Protein AF-A0A7Z0B4Z3-F1 (afdb_monomer_lite)

Sequence (70 aa):
MTPTKTILQPIERGVDFVGHLIKPWRRSTRPRTVNEALRRTAAAAPADVHQLANSYWVIGITCGNHDDEL

Radius of gyration: 15.37 Å; chains: 1; bounding box: 38×36×35 Å

pLDDT: mean 72.11, std 13.51, range [35.31, 86.44]

Structure (mmCIF, N/CA/C/O backbone):
data_AF-A0A7Z0B4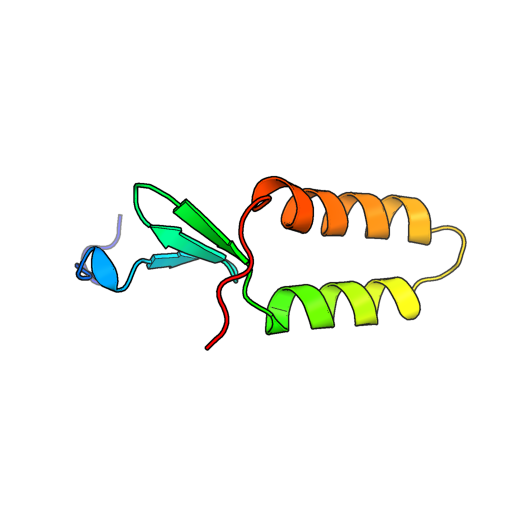Z3-F1
#
_entry.id   AF-A0A7Z0B4Z3-F1
#
loop_
_atom_site.group_PDB
_atom_site.id
_atom_site.type_symbol
_atom_site.label_atom_id
_atom_site.label_alt_id
_atom_site.label_comp_id
_atom_site.label_asym_id
_atom_site.label_entity_id
_atom_site.label_seq_id
_atom_site.pdbx_PDB_ins_code
_atom_site.Cartn_x
_atom_site.Cartn_y
_atom_site.Cartn_z
_atom_site.occupancy
_atom_site.B_iso_or_equiv
_atom_site.auth_seq_id
_atom_site.auth_comp_id
_atom_site.auth_asym_id
_atom_site.auth_atom_id
_atom_site.pdbx_PDB_model_num
ATOM 1 N N . MET A 1 1 ? -9.152 18.513 7.753 1.00 42.00 1 MET A N 1
ATOM 2 C CA . MET A 1 1 ? -9.526 17.171 8.257 1.00 42.00 1 MET A CA 1
ATOM 3 C C . MET A 1 1 ? -10.946 16.873 7.811 1.00 42.00 1 MET A C 1
ATOM 5 O O . MET A 1 1 ? -11.800 17.726 8.005 1.00 42.00 1 MET A O 1
ATOM 9 N N . THR A 1 2 ? -11.195 15.724 7.183 1.00 45.38 2 THR A N 1
ATOM 10 C CA . THR A 1 2 ? -12.544 15.305 6.773 1.00 45.38 2 THR A CA 1
ATOM 11 C C . THR A 1 2 ? -13.115 14.325 7.811 1.00 45.38 2 THR A C 1
ATOM 13 O O . THR A 1 2 ? -12.510 13.279 8.042 1.00 45.38 2 THR A O 1
ATOM 16 N N . PRO A 1 3 ? -14.257 14.627 8.454 1.00 65.19 3 PRO A N 1
ATOM 17 C CA . PRO A 1 3 ? -14.787 13.827 9.566 1.00 65.19 3 PRO A CA 1
ATOM 18 C C . PRO A 1 3 ? -15.265 12.428 9.146 1.00 65.19 3 PRO A C 1
ATOM 20 O O . PRO A 1 3 ? -15.316 11.518 9.965 1.00 65.19 3 PRO A O 1
ATOM 23 N N . THR A 1 4 ? -15.556 12.222 7.861 1.00 72.12 4 THR A N 1
ATOM 24 C CA . THR A 1 4 ? -16.041 10.944 7.318 1.00 72.12 4 THR A CA 1
ATOM 25 C C . THR A 1 4 ? -14.982 9.838 7.307 1.00 72.12 4 THR A C 1
ATOM 27 O O . THR A 1 4 ? -15.327 8.663 7.264 1.00 72.12 4 THR A O 1
ATOM 30 N N . LYS A 1 5 ? -13.686 10.179 7.311 1.00 72.56 5 LYS A N 1
ATOM 31 C CA . LYS A 1 5 ? -12.598 9.207 7.095 1.00 72.56 5 LYS A CA 1
ATOM 32 C C . LYS A 1 5 ? -11.920 8.755 8.394 1.00 72.56 5 LYS A C 1
ATOM 34 O O . LYS A 1 5 ? -10.851 8.151 8.346 1.00 72.56 5 LYS A O 1
ATOM 39 N N . THR A 1 6 ? -12.537 9.038 9.541 1.00 76.62 6 THR A N 1
ATOM 40 C CA . THR A 1 6 ? -12.065 8.585 10.852 1.00 76.62 6 THR A CA 1
ATOM 41 C C . THR A 1 6 ? -12.577 7.173 11.111 1.00 76.62 6 THR A C 1
ATOM 43 O O . THR A 1 6 ? -13.765 6.967 11.341 1.00 76.62 6 THR A O 1
ATOM 46 N N . ILE A 1 7 ? -11.678 6.192 11.067 1.00 74.38 7 ILE A N 1
ATOM 47 C CA . ILE A 1 7 ? -11.996 4.782 11.308 1.00 74.38 7 ILE A CA 1
ATOM 48 C C . ILE A 1 7 ? -11.339 4.382 12.631 1.00 74.38 7 ILE A C 1
ATOM 50 O O . ILE A 1 7 ? -10.115 4.300 12.715 1.00 74.38 7 ILE A O 1
ATOM 54 N N . LEU A 1 8 ? -12.146 4.137 13.667 1.00 79.81 8 LEU A N 1
ATOM 55 C CA . LEU A 1 8 ? -11.668 3.567 14.928 1.00 79.81 8 LEU A CA 1
ATOM 56 C C . LEU A 1 8 ? -11.543 2.049 14.758 1.00 79.81 8 LEU A C 1
ATOM 58 O O . LEU A 1 8 ? -12.544 1.352 14.606 1.00 79.81 8 LEU A O 1
ATOM 62 N N . GLN A 1 9 ? -10.310 1.541 14.747 1.00 80.06 9 GLN A N 1
ATOM 63 C CA . GLN A 1 9 ? -10.030 0.107 14.668 1.00 80.06 9 GLN A CA 1
ATOM 64 C C . GLN A 1 9 ? -9.517 -0.431 16.009 1.00 80.06 9 GLN A C 1
ATOM 66 O O . GLN A 1 9 ? -8.728 0.247 16.670 1.00 80.06 9 GLN A O 1
ATOM 71 N N . PRO A 1 10 ? -9.903 -1.663 16.393 1.00 85.06 10 PRO A N 1
ATOM 72 C CA . PRO A 1 10 ? -9.320 -2.348 17.539 1.00 85.06 10 PRO A CA 1
ATOM 73 C C . PRO A 1 10 ? -7.798 -2.465 17.421 1.00 85.06 10 PRO A C 1
ATOM 75 O O . PRO A 1 10 ? -7.268 -2.764 16.348 1.00 85.06 10 PRO A O 1
ATOM 78 N N . ILE A 1 11 ? -7.105 -2.286 18.546 1.00 80.62 11 ILE A N 1
ATOM 79 C CA . ILE A 1 11 ? -5.638 -2.249 18.604 1.00 80.62 11 ILE A CA 1
ATOM 80 C C . ILE A 1 11 ? -5.020 -3.583 18.148 1.00 80.62 11 ILE A C 1
ATOM 82 O O . ILE A 1 11 ? -4.018 -3.587 17.434 1.00 80.62 11 ILE A O 1
ATOM 86 N N . GLU A 1 12 ? -5.645 -4.715 18.484 1.00 80.56 12 GLU A N 1
ATOM 87 C CA . GLU A 1 12 ? -5.181 -6.055 18.089 1.00 80.56 12 GLU A CA 1
ATOM 88 C C . GLU A 1 12 ? -5.129 -6.250 16.570 1.00 80.56 12 GLU A C 1
ATOM 90 O O . GLU A 1 12 ? -4.202 -6.887 16.051 1.00 80.56 12 GLU A O 1
ATOM 95 N N . ARG A 1 13 ? -6.101 -5.660 15.856 1.00 82.06 13 ARG A N 1
ATOM 96 C CA . ARG A 1 13 ? -6.196 -5.713 14.393 1.00 82.06 13 ARG A CA 1
ATOM 97 C C . ARG A 1 13 ? -5.105 -4.879 13.733 1.00 82.06 13 ARG A C 1
ATOM 99 O O . ARG A 1 13 ? -4.664 -5.246 12.651 1.00 82.06 13 ARG A O 1
ATOM 106 N N . GLY A 1 14 ? -4.664 -3.803 14.383 1.00 84.12 14 GLY A N 1
ATOM 107 C CA . GLY A 1 14 ? -3.734 -2.832 13.816 1.00 84.12 14 GLY A CA 1
ATOM 108 C C . GLY A 1 14 ? -4.350 -1.998 12.689 1.00 84.12 14 GLY A C 1
ATOM 109 O O . GLY A 1 14 ? -5.494 -2.204 12.268 1.00 84.12 14 GLY A O 1
ATOM 110 N N . VAL A 1 15 ? -3.572 -1.035 12.203 1.00 84.94 15 VAL A N 1
ATOM 111 C CA . VAL A 1 15 ? -3.936 -0.154 11.087 1.00 84.94 15 VAL A CA 1
ATOM 112 C C . VAL A 1 15 ? -3.116 -0.541 9.863 1.00 84.94 15 VAL A C 1
ATOM 114 O O . VAL A 1 15 ? -1.901 -0.709 9.961 1.00 84.94 15 VAL A O 1
ATOM 117 N N . ASP A 1 16 ? -3.783 -0.687 8.717 1.00 82.75 16 ASP A N 1
ATOM 118 C CA . ASP A 1 16 ? -3.103 -0.884 7.437 1.00 82.75 16 ASP A CA 1
ATOM 119 C C . ASP A 1 16 ? -2.719 0.483 6.864 1.00 82.75 16 ASP A C 1
ATOM 121 O O . ASP A 1 16 ? -3.574 1.345 6.642 1.00 82.75 16 ASP A O 1
ATOM 125 N N . PHE A 1 17 ? -1.422 0.702 6.676 1.00 79.44 17 PHE A N 1
ATOM 126 C CA . PHE A 1 17 ? -0.887 1.940 6.137 1.00 79.44 17 PHE A CA 1
ATOM 127 C C . PHE A 1 17 ? 0.207 1.636 5.118 1.00 79.44 17 PHE A C 1
ATOM 129 O O . PHE A 1 17 ? 1.283 1.153 5.465 1.00 79.44 17 PHE A O 1
ATOM 136 N N . VAL A 1 18 ? -0.066 1.930 3.844 1.00 76.88 18 VAL A N 1
ATOM 137 C CA . VAL A 1 18 ? 0.917 1.841 2.747 1.00 76.88 18 VAL A CA 1
ATOM 138 C C . VAL A 1 18 ? 1.614 0.466 2.721 1.00 76.88 18 VAL A C 1
ATOM 140 O O . VAL A 1 18 ? 2.836 0.362 2.680 1.00 76.88 18 VAL A O 1
ATOM 143 N N . GLY A 1 19 ? 0.835 -0.617 2.824 1.00 77.25 19 GLY A N 1
ATOM 14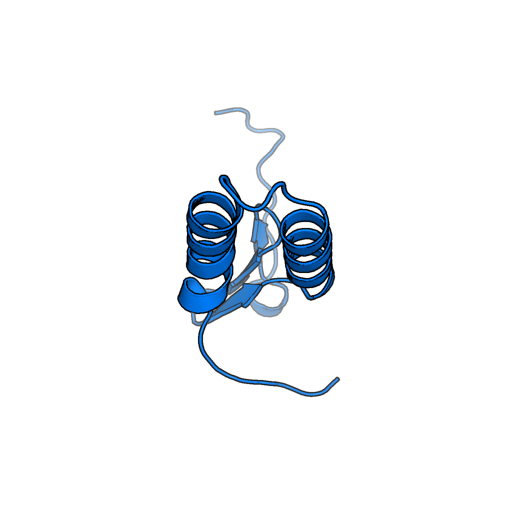4 C CA . GLY A 1 19 ? 1.357 -1.990 2.796 1.00 77.25 19 GLY A CA 1
ATOM 145 C C . GLY A 1 19 ? 2.026 -2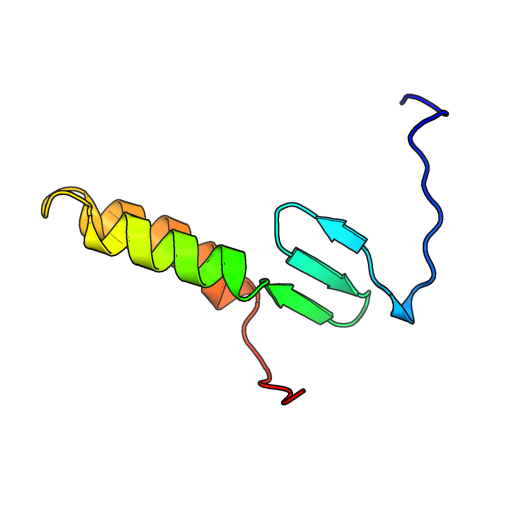.467 4.092 1.00 77.25 19 GLY A C 1
ATOM 146 O O . GLY A 1 19 ? 2.590 -3.566 4.103 1.00 7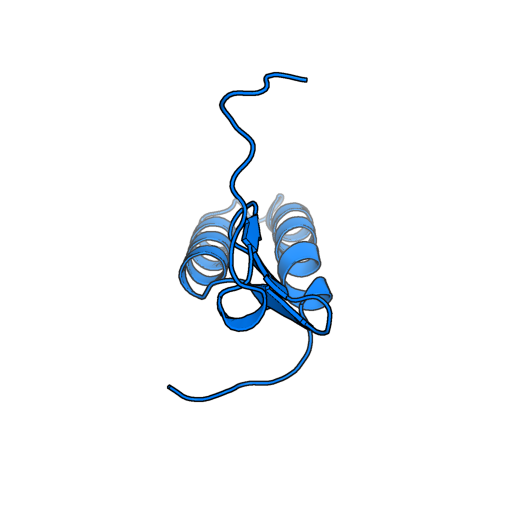7.25 19 GLY A O 1
ATOM 147 N N . HIS A 1 20 ? 1.939 -1.678 5.165 1.00 81.62 20 HIS A N 1
ATOM 148 C CA . HIS A 1 20 ? 2.384 -2.032 6.508 1.00 81.62 20 HIS A CA 1
ATOM 149 C C . HIS A 1 20 ? 1.198 -2.250 7.432 1.00 81.62 20 HIS A C 1
ATOM 151 O O . HIS A 1 20 ? 0.219 -1.507 7.402 1.00 81.62 20 HIS A O 1
ATOM 157 N N . LEU A 1 21 ? 1.334 -3.233 8.310 1.00 86.00 21 LEU A N 1
ATOM 158 C CA . LEU A 1 21 ? 0.484 -3.400 9.467 1.00 86.00 21 LEU A CA 1
ATOM 159 C C . LEU A 1 21 ? 1.147 -2.725 10.666 1.00 86.00 21 LEU A C 1
ATOM 161 O O . LEU A 1 21 ? 2.199 -3.169 11.127 1.00 86.00 21 LEU A O 1
ATOM 165 N N . ILE A 1 22 ? 0.528 -1.663 11.170 1.00 85.81 22 ILE A N 1
ATOM 166 C CA . ILE A 1 22 ? 1.026 -0.903 12.315 1.00 85.81 22 ILE A CA 1
ATOM 167 C C . ILE A 1 22 ? 0.209 -1.276 13.555 1.00 85.81 22 ILE A C 1
ATOM 169 O O . ILE A 1 22 ? -1.004 -1.065 13.604 1.00 85.81 22 ILE A O 1
ATOM 173 N N . LYS A 1 23 ? 0.890 -1.816 14.567 1.00 86.44 23 LYS A N 1
ATOM 174 C CA . LYS A 1 23 ? 0.418 -1.977 15.947 1.00 86.44 23 LYS A CA 1
ATOM 175 C C . LYS A 1 23 ? 1.272 -1.085 16.864 1.00 86.44 23 LYS A C 1
ATOM 177 O O . LYS A 1 23 ? 2.421 -0.806 16.521 1.00 86.44 23 LYS A O 1
ATOM 182 N N . PRO A 1 24 ? 0.773 -0.652 18.035 1.00 83.69 24 PRO A N 1
ATOM 183 C CA . PRO A 1 24 ? 1.516 0.272 18.902 1.00 83.69 24 PRO A CA 1
ATOM 184 C C . PRO A 1 24 ? 2.898 -0.241 19.327 1.00 83.69 24 PRO A C 1
ATOM 186 O O . PRO A 1 24 ? 3.824 0.540 19.501 1.00 83.69 24 PRO A O 1
ATOM 189 N N . TRP A 1 25 ? 3.036 -1.558 19.467 1.00 83.88 25 TRP A N 1
ATOM 190 C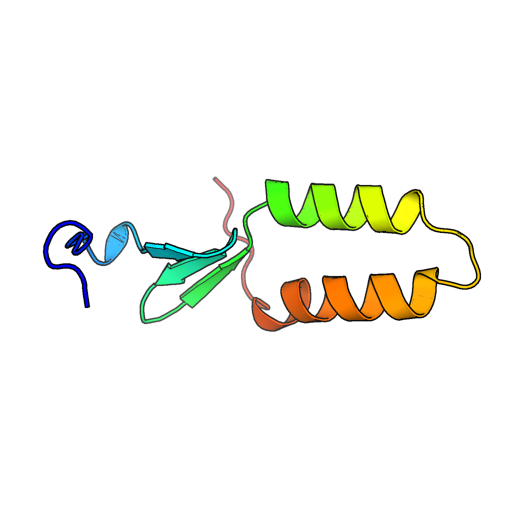 CA . TRP A 1 25 ? 4.265 -2.234 19.885 1.00 83.88 25 TRP A CA 1
ATOM 191 C C . TRP A 1 25 ? 5.063 -2.843 18.726 1.00 83.88 25 TRP A C 1
ATOM 193 O O . TRP A 1 25 ? 6.147 -3.374 18.952 1.00 83.88 25 TRP A O 1
ATOM 203 N N . ARG A 1 26 ? 4.533 -2.841 17.494 1.00 80.25 26 ARG A N 1
ATOM 204 C CA . ARG A 1 26 ? 5.164 -3.535 16.364 1.00 80.25 26 ARG A CA 1
ATOM 205 C C . ARG A 1 26 ? 4.634 -3.061 15.018 1.00 80.25 26 ARG A C 1
ATOM 207 O O . ARG A 1 26 ? 3.431 -2.923 14.833 1.00 80.25 26 ARG A O 1
ATOM 214 N N . ARG A 1 27 ? 5.523 -2.928 14.038 1.00 82.00 27 ARG A N 1
ATOM 215 C CA . ARG A 1 27 ? 5.170 -2.763 12.622 1.00 82.00 27 ARG A CA 1
ATOM 216 C C . ARG A 1 27 ? 5.622 -3.984 11.826 1.00 82.00 27 ARG A C 1
ATOM 218 O O . ARG A 1 27 ? 6.677 -4.533 12.119 1.00 82.00 27 ARG A O 1
ATOM 225 N N . SER A 1 28 ? 4.819 -4.411 10.856 1.00 82.94 28 SER A N 1
ATOM 226 C CA . SER A 1 28 ? 5.125 -5.542 9.973 1.00 82.94 28 SER A CA 1
ATOM 227 C C . SER A 1 28 ? 4.804 -5.182 8.523 1.00 82.94 28 SER A C 1
ATOM 229 O O . SER A 1 28 ? 3.759 -4.592 8.244 1.00 82.94 28 SER A O 1
ATOM 231 N N . THR A 1 29 ? 5.695 -5.518 7.591 1.00 80.12 29 THR A N 1
ATOM 232 C CA . THR A 1 29 ? 5.478 -5.309 6.152 1.00 80.12 29 THR A CA 1
ATOM 233 C C . THR A 1 29 ? 4.750 -6.512 5.568 1.00 80.12 29 THR A C 1
ATOM 235 O O . THR A 1 29 ? 5.124 -7.656 5.817 1.00 80.12 29 THR A O 1
ATOM 238 N N . ARG A 1 30 ? 3.709 -6.283 4.759 1.00 78.00 30 ARG A N 1
ATOM 239 C CA . ARG A 1 30 ? 2.965 -7.395 4.157 1.00 78.00 30 ARG A CA 1
ATOM 240 C C . ARG A 1 30 ? 3.822 -8.175 3.147 1.00 78.00 30 ARG A C 1
ATOM 242 O O . ARG A 1 30 ? 4.496 -7.546 2.326 1.00 78.00 30 ARG A O 1
ATOM 249 N N . PRO A 1 31 ? 3.683 -9.516 3.078 1.00 77.56 31 PRO A N 1
ATOM 250 C CA . PRO A 1 31 ? 4.429 -10.352 2.131 1.00 77.56 31 PRO A CA 1
ATOM 251 C C . PRO A 1 31 ? 4.245 -9.924 0.671 1.00 77.56 31 PRO A C 1
ATOM 253 O O . PRO A 1 31 ? 5.188 -9.916 -0.111 1.00 77.56 31 PRO A O 1
ATOM 256 N N . ARG A 1 32 ? 3.030 -9.489 0.303 1.00 80.50 32 ARG A N 1
ATOM 257 C CA . ARG A 1 32 ? 2.732 -8.982 -1.045 1.00 80.50 32 ARG A CA 1
ATOM 258 C C . ARG A 1 32 ? 3.590 -7.768 -1.414 1.00 80.50 32 ARG A C 1
ATOM 260 O O . ARG A 1 32 ? 4.065 -7.693 -2.541 1.00 80.50 32 ARG A O 1
ATOM 267 N N . THR A 1 33 ? 3.780 -6.837 -0.482 1.00 77.69 33 THR A N 1
ATOM 268 C CA . THR A 1 33 ? 4.575 -5.621 -0.701 1.00 77.69 33 THR A CA 1
ATOM 269 C C . THR A 1 33 ? 6.047 -5.970 -0.908 1.00 77.69 33 THR A C 1
ATOM 271 O O . THR A 1 33 ? 6.685 -5.428 -1.807 1.00 77.69 33 THR A O 1
ATOM 274 N N . VAL A 1 34 ? 6.564 -6.926 -0.130 1.00 76.38 34 VAL A N 1
ATOM 275 C CA . VAL A 1 34 ? 7.940 -7.430 -0.265 1.00 76.38 34 VAL A CA 1
ATOM 276 C C . VAL A 1 34 ? 8.137 -8.144 -1.605 1.00 76.38 34 VAL A C 1
ATOM 278 O O . VAL A 1 34 ? 9.083 -7.846 -2.329 1.00 76.38 34 VAL A O 1
ATOM 281 N N . ASN A 1 35 ? 7.213 -9.027 -1.988 1.00 80.94 35 ASN A N 1
ATOM 282 C CA . ASN A 1 35 ? 7.295 -9.763 -3.252 1.00 80.94 35 ASN A CA 1
A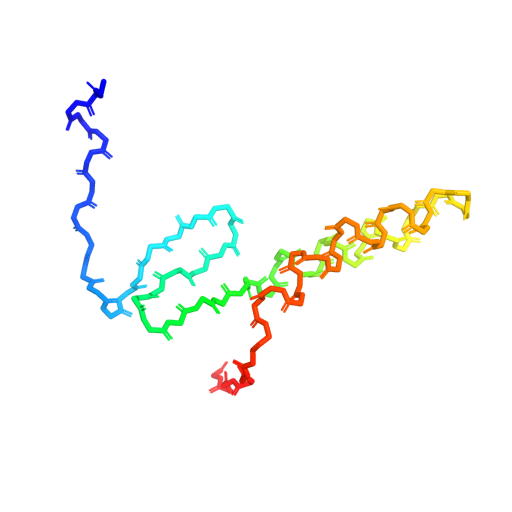TOM 283 C C . ASN A 1 35 ? 7.245 -8.839 -4.476 1.00 80.94 35 ASN A C 1
ATOM 285 O O . ASN A 1 35 ? 7.980 -9.046 -5.439 1.00 80.94 35 ASN A O 1
ATOM 289 N N . GLU A 1 36 ? 6.414 -7.797 -4.437 1.00 81.69 36 GLU A N 1
ATOM 290 C CA . GLU A 1 36 ? 6.352 -6.805 -5.513 1.00 81.69 36 GLU A CA 1
ATOM 291 C C . GLU A 1 36 ? 7.646 -5.981 -5.605 1.00 81.69 36 GLU A C 1
ATOM 293 O O . GLU A 1 36 ? 8.144 -5.727 -6.702 1.00 81.69 36 GLU A O 1
ATOM 298 N N . ALA A 1 37 ? 8.237 -5.612 -4.467 1.00 76.75 37 ALA A N 1
ATOM 299 C CA . ALA A 1 37 ? 9.529 -4.932 -4.430 1.00 76.75 37 ALA A CA 1
ATOM 300 C C . ALA A 1 37 ? 10.655 -5.791 -5.037 1.00 76.75 37 ALA A C 1
ATOM 302 O O . ALA A 1 37 ? 11.448 -5.299 -5.846 1.00 76.75 37 ALA A O 1
ATOM 303 N N . LEU A 1 38 ? 10.688 -7.088 -4.710 1.00 78.50 38 LEU A N 1
ATOM 304 C CA . LEU A 1 38 ? 11.641 -8.044 -5.280 1.00 78.50 38 LEU A CA 1
ATOM 305 C C . LEU A 1 38 ? 11.449 -8.195 -6.791 1.00 78.50 38 LEU A C 1
ATOM 307 O O . LEU A 1 38 ? 12.417 -8.107 -7.544 1.00 78.50 38 LEU A O 1
ATOM 311 N N . ARG A 1 39 ? 10.200 -8.342 -7.249 1.00 82.56 39 ARG A N 1
ATOM 312 C CA . ARG A 1 39 ? 9.872 -8.443 -8.677 1.00 82.56 39 ARG A CA 1
ATOM 313 C C . ARG A 1 39 ? 10.347 -7.219 -9.460 1.00 82.56 39 ARG A C 1
ATOM 315 O O . ARG A 1 39 ? 10.913 -7.365 -10.539 1.00 82.56 39 ARG A O 1
ATOM 322 N N . ARG A 1 40 ? 10.130 -6.017 -8.922 1.00 80.38 40 ARG A N 1
ATOM 323 C CA . ARG A 1 40 ? 10.544 -4.760 -9.565 1.00 80.38 40 ARG A CA 1
ATOM 324 C C . ARG A 1 40 ? 12.053 -4.584 -9.586 1.00 80.38 40 ARG A C 1
ATOM 326 O O . ARG A 1 40 ? 12.584 -4.132 -10.591 1.00 80.38 40 ARG A O 1
ATOM 333 N N . THR A 1 41 ? 12.734 -4.975 -8.513 1.00 76.25 41 THR A N 1
ATOM 334 C CA . THR A 1 41 ? 14.200 -4.928 -8.449 1.00 76.25 41 THR A CA 1
ATOM 335 C C . THR A 1 41 ? 14.826 -5.916 -9.437 1.00 76.25 41 THR A C 1
ATOM 337 O O . THR A 1 41 ? 15.790 -5.569 -10.108 1.00 76.25 41 THR A O 1
ATOM 340 N N . ALA A 1 42 ? 14.239 -7.106 -9.605 1.00 80.12 42 ALA A N 1
ATOM 341 C CA . ALA A 1 42 ? 14.705 -8.102 -10.573 1.00 80.12 42 ALA A CA 1
ATOM 342 C C . ALA A 1 42 ? 14.499 -7.685 -12.043 1.00 80.12 42 ALA A C 1
ATOM 344 O O . ALA A 1 42 ? 15.243 -8.126 -12.913 1.00 80.12 42 ALA A O 1
ATOM 345 N N . ALA A 1 43 ? 13.499 -6.846 -12.325 1.00 83.31 43 ALA A N 1
ATOM 346 C CA . ALA A 1 43 ? 13.216 -6.334 -13.667 1.00 83.31 43 ALA A CA 1
ATOM 347 C C . ALA A 1 43 ? 13.950 -5.016 -13.996 1.00 83.31 43 ALA A C 1
ATOM 349 O O . ALA A 1 43 ? 13.785 -4.488 -15.096 1.00 83.31 43 ALA A O 1
ATOM 350 N N . ALA A 1 44 ? 14.712 -4.455 -13.053 1.00 77.12 44 ALA A N 1
ATOM 351 C CA . ALA A 1 44 ? 15.365 -3.161 -13.214 1.00 77.12 44 ALA A CA 1
ATOM 352 C C . ALA A 1 44 ? 16.647 -3.251 -14.055 1.00 77.12 44 ALA A C 1
ATOM 354 O O . ALA A 1 44 ? 17.362 -4.253 -14.033 1.00 77.12 44 ALA A O 1
ATOM 355 N N . ALA A 1 45 ? 16.956 -2.172 -14.779 1.00 75.12 45 ALA A N 1
ATOM 356 C CA . ALA A 1 45 ? 18.201 -2.062 -15.528 1.00 75.12 45 ALA A CA 1
ATOM 357 C C . ALA A 1 45 ? 19.407 -2.025 -14.565 1.00 75.12 45 ALA A C 1
ATOM 359 O O . ALA A 1 45 ? 19.310 -1.373 -13.524 1.00 75.12 45 ALA A O 1
ATOM 360 N N . PRO A 1 46 ? 20.559 -2.640 -14.903 1.00 72.81 46 PRO A N 1
ATOM 361 C CA . PRO A 1 46 ? 21.709 -2.781 -13.998 1.00 72.81 46 PRO A CA 1
ATOM 362 C C . PRO A 1 46 ? 22.214 -1.468 -13.382 1.00 72.81 46 PRO A C 1
ATOM 364 O O . PRO A 1 46 ? 22.720 -1.471 -12.264 1.00 72.81 46 PRO A O 1
ATOM 367 N N . ALA A 1 47 ? 22.054 -0.350 -14.097 1.00 76.69 47 ALA A N 1
ATOM 368 C CA . ALA A 1 47 ? 22.440 0.980 -13.632 1.00 76.69 47 ALA A CA 1
ATOM 369 C C . ALA A 1 47 ? 21.571 1.492 -12.466 1.00 76.69 47 ALA A C 1
ATOM 371 O O . ALA A 1 47 ? 22.073 2.191 -11.589 1.00 76.69 47 ALA A O 1
ATOM 372 N N . ASP A 1 48 ? 20.297 1.096 -12.419 1.00 73.50 48 ASP A N 1
ATOM 373 C CA . ASP A 1 48 ? 19.315 1.596 -11.452 1.00 73.50 48 ASP A CA 1
ATOM 374 C C . ASP A 1 48 ? 19.091 0.629 -10.282 1.00 73.50 48 ASP A C 1
ATOM 376 O O . ASP A 1 48 ? 18.497 1.008 -9.270 1.00 73.50 48 ASP A O 1
ATOM 380 N N . VAL A 1 49 ? 19.590 -0.613 -10.381 1.00 75.19 49 VAL A N 1
ATOM 381 C CA . VAL A 1 49 ? 19.401 -1.662 -9.362 1.00 75.19 49 VAL A CA 1
ATOM 382 C C . VAL A 1 49 ? 19.850 -1.185 -7.985 1.00 75.19 49 VAL A C 1
ATOM 384 O O . VAL A 1 49 ? 19.125 -1.393 -7.020 1.00 75.19 49 VAL A O 1
ATOM 387 N N . HIS A 1 50 ? 20.995 -0.507 -7.865 1.00 76.38 50 HIS A N 1
ATOM 388 C CA . HIS A 1 50 ? 21.492 -0.046 -6.563 1.00 76.38 50 HIS A CA 1
ATOM 389 C C . HIS A 1 50 ? 20.578 0.998 -5.911 1.00 76.38 50 HIS A C 1
ATOM 391 O O . HIS A 1 50 ? 20.336 0.948 -4.704 1.00 76.38 50 HIS A O 1
ATOM 397 N N . GLN A 1 51 ? 20.037 1.928 -6.697 1.00 78.44 51 GLN A N 1
ATOM 398 C CA . GLN A 1 51 ? 19.134 2.959 -6.191 1.00 78.44 51 GLN A CA 1
ATOM 399 C C . GLN A 1 51 ? 17.761 2.372 -5.839 1.00 78.44 51 GLN A C 1
ATOM 401 O O . GLN A 1 51 ? 17.187 2.693 -4.791 1.00 78.44 51 GLN A O 1
ATOM 406 N N . LEU A 1 52 ? 17.251 1.478 -6.690 1.00 73.00 52 LEU A N 1
ATOM 407 C CA . LEU A 1 52 ? 15.973 0.805 -6.485 1.00 73.00 52 LEU A CA 1
ATOM 408 C C . LEU A 1 52 ? 16.027 -0.134 -5.274 1.00 73.00 52 LEU A C 1
ATOM 410 O O . LEU A 1 52 ? 15.168 -0.055 -4.397 1.00 73.00 52 LEU A O 1
ATOM 414 N N . ALA A 1 53 ? 17.065 -0.969 -5.196 1.00 72.69 53 ALA A N 1
ATOM 415 C CA . ALA A 1 53 ? 17.280 -1.903 -4.099 1.00 72.69 53 ALA A CA 1
ATOM 416 C C . ALA A 1 53 ? 17.405 -1.161 -2.769 1.00 72.69 53 ALA A C 1
ATOM 418 O O . ALA A 1 53 ? 16.728 -1.539 -1.825 1.00 72.69 53 ALA A O 1
ATOM 419 N N . ASN A 1 54 ? 18.156 -0.057 -2.697 1.00 76.00 54 ASN A N 1
ATOM 420 C CA . ASN A 1 54 ? 18.244 0.741 -1.470 1.00 76.00 54 ASN A CA 1
ATOM 421 C C . ASN A 1 54 ? 16.887 1.316 -1.044 1.00 76.00 54 ASN A C 1
ATOM 423 O O . ASN A 1 54 ? 16.533 1.256 0.132 1.00 76.00 54 ASN A O 1
ATOM 427 N N . SER A 1 55 ? 16.093 1.820 -1.990 1.00 72.75 55 SER A N 1
ATOM 428 C CA . SER A 1 55 ? 14.774 2.391 -1.689 1.00 72.75 55 SER A CA 1
ATOM 429 C C . SER A 1 55 ? 13.798 1.335 -1.154 1.00 72.75 55 SER A C 1
ATOM 431 O O . SER A 1 55 ? 13.090 1.574 -0.175 1.00 72.75 55 SER A O 1
ATOM 433 N N . TYR A 1 56 ? 13.786 0.142 -1.757 1.00 69.69 56 TYR A N 1
ATOM 434 C CA . TYR A 1 56 ? 12.945 -0.970 -1.310 1.00 69.69 56 TYR A CA 1
ATOM 435 C C . TYR A 1 56 ? 13.475 -1.651 -0.044 1.00 69.69 56 TYR A C 1
ATOM 437 O O . TYR A 1 56 ? 12.689 -2.033 0.826 1.00 69.69 56 TYR A O 1
ATOM 445 N N . TRP A 1 57 ? 14.794 -1.769 0.107 1.00 65.38 57 TRP A N 1
ATOM 446 C CA . TRP A 1 57 ? 15.413 -2.333 1.301 1.00 65.38 57 TRP A CA 1
ATOM 447 C C . TRP A 1 57 ? 15.210 -1.454 2.522 1.00 65.38 57 TRP A C 1
ATOM 449 O O . TRP A 1 57 ? 14.958 -2.018 3.578 1.00 65.38 57 TRP A O 1
ATOM 459 N N . VAL A 1 58 ? 15.197 -0.121 2.407 1.00 63.53 58 VAL A N 1
ATOM 460 C CA . VAL A 1 58 ? 14.843 0.777 3.526 1.00 63.53 58 VAL A CA 1
ATOM 461 C C . VAL A 1 58 ? 13.445 0.462 4.079 1.00 63.53 58 VAL A C 1
ATOM 463 O O . VAL A 1 58 ? 13.248 0.424 5.295 1.00 63.53 58 VAL A O 1
ATOM 466 N N . ILE A 1 59 ? 12.477 0.158 3.212 1.00 63.69 59 ILE A N 1
ATOM 467 C CA . ILE A 1 59 ? 11.123 -0.250 3.627 1.00 63.69 59 ILE A CA 1
ATOM 468 C C . ILE A 1 59 ? 11.135 -1.648 4.278 1.00 63.69 59 ILE A C 1
ATOM 470 O O . ILE A 1 59 ? 10.398 -1.900 5.228 1.00 63.69 59 ILE A O 1
ATOM 474 N N . GLY A 1 60 ? 11.998 -2.553 3.811 1.00 61.34 60 GLY A N 1
ATOM 475 C CA . GLY A 1 60 ? 12.165 -3.890 4.390 1.00 61.34 60 GLY A CA 1
ATOM 476 C C . GLY A 1 60 ? 12.828 -3.889 5.774 1.00 61.34 60 GLY A C 1
ATOM 477 O O . GLY A 1 60 ? 12.282 -4.453 6.720 1.00 61.34 60 GLY A O 1
ATOM 478 N N . ILE A 1 61 ? 13.978 -3.222 5.923 1.00 57.38 61 ILE A N 1
ATOM 479 C CA . ILE A 1 61 ? 14.783 -3.216 7.160 1.00 57.38 61 ILE A CA 1
ATOM 480 C C . ILE A 1 61 ? 14.161 -2.386 8.283 1.00 57.38 61 ILE A C 1
ATOM 482 O O . ILE A 1 61 ? 14.375 -2.685 9.455 1.00 57.38 61 ILE A O 1
ATOM 486 N N . THR A 1 62 ? 13.354 -1.368 7.967 1.00 55.62 62 THR A N 1
ATOM 487 C CA . THR A 1 62 ? 12.643 -0.603 9.004 1.00 55.62 62 THR A CA 1
ATOM 488 C C . THR A 1 62 ? 11.636 -1.471 9.769 1.00 55.62 62 THR A C 1
ATOM 490 O O . THR A 1 62 ? 11.374 -1.197 10.942 1.00 55.62 62 THR A O 1
ATOM 493 N N . CYS A 1 63 ? 11.128 -2.551 9.173 1.00 55.91 63 CYS A N 1
ATOM 494 C CA . CYS A 1 63 ? 10.275 -3.544 9.836 1.00 55.91 63 CYS A CA 1
ATOM 495 C C . CYS A 1 63 ? 11.036 -4.727 10.458 1.00 55.91 63 CYS A C 1
ATOM 497 O O . CYS A 1 63 ? 10.395 -5.690 10.874 1.00 55.91 63 CYS A O 1
ATOM 499 N N . GLY A 1 64 ? 12.370 -4.674 10.553 1.00 45.50 64 GLY A N 1
ATOM 500 C CA . GLY A 1 64 ? 13.177 -5.742 11.143 1.00 45.50 64 GLY A CA 1
ATOM 501 C C . GLY A 1 64 ? 12.812 -6.027 12.604 1.00 45.50 64 GLY A C 1
ATOM 502 O O . GLY A 1 64 ? 13.239 -5.311 13.506 1.00 45.50 64 GLY A O 1
ATOM 503 N N . ASN A 1 65 ? 11.977 -7.044 12.831 1.00 46.00 65 ASN A N 1
ATOM 504 C CA . ASN A 1 65 ? 12.325 -8.304 13.502 1.00 46.00 65 ASN A CA 1
ATOM 505 C C . ASN A 1 65 ? 11.058 -9.132 13.819 1.00 46.00 65 ASN A C 1
ATOM 507 O O . ASN A 1 65 ? 10.001 -8.595 14.170 1.00 46.00 65 ASN A O 1
ATOM 511 N N . HIS A 1 66 ? 11.244 -10.449 13.743 1.00 39.59 66 HIS A N 1
ATOM 512 C CA . HIS A 1 66 ? 10.349 -11.585 13.991 1.00 39.59 66 HIS A CA 1
ATOM 513 C C . HIS A 1 66 ? 9.507 -12.101 12.813 1.00 39.59 66 HIS A C 1
ATOM 515 O O . HIS A 1 66 ? 8.468 -11.579 12.421 1.00 39.59 66 HIS A O 1
ATOM 521 N N . ASP A 1 67 ? 9.966 -13.212 12.274 1.00 48.31 67 ASP A N 1
ATOM 522 C CA . ASP A 1 67 ? 9.114 -14.267 11.761 1.00 48.31 67 ASP A CA 1
ATOM 523 C C . ASP A 1 67 ? 8.036 -14.609 12.803 1.00 48.31 67 ASP A C 1
ATOM 525 O O . ASP A 1 67 ? 8.337 -14.753 13.985 1.00 48.31 67 ASP A O 1
ATOM 529 N N . ASP A 1 68 ? 6.785 -14.708 12.370 1.00 38.81 68 ASP A N 1
ATOM 530 C CA . ASP A 1 68 ? 5.753 -15.450 13.087 1.00 38.81 68 ASP A CA 1
ATOM 531 C C . ASP A 1 68 ? 4.974 -16.213 12.019 1.00 38.81 68 ASP A C 1
ATOM 533 O O . ASP A 1 68 ? 4.259 -15.624 11.202 1.00 38.81 68 ASP A O 1
ATOM 537 N N . GLU A 1 69 ? 5.216 -17.521 11.997 1.00 36.91 69 GLU A N 1
ATOM 538 C CA . GLU A 1 69 ? 4.439 -18.513 11.270 1.00 36.91 69 GLU A CA 1
ATOM 539 C C . GLU A 1 69 ? 2.941 -18.339 11.559 1.00 36.91 69 GLU A C 1
ATOM 541 O O . GLU A 1 69 ? 2.518 -18.372 12.715 1.00 36.91 69 GLU A O 1
ATOM 546 N N . LEU A 1 70 ? 2.150 -18.197 10.491 1.00 35.31 70 LEU A N 1
ATOM 547 C CA . LEU A 1 70 ? 0.749 -18.614 10.394 1.00 35.31 70 LEU A CA 1
ATOM 548 C C . LEU A 1 70 ? 0.479 -19.089 8.964 1.00 35.31 70 LEU A C 1
ATOM 550 O O . LEU A 1 70 ? 0.781 -18.313 8.025 1.00 35.31 70 LEU A O 1
#

Organism: NCBI:txid420952

Foldseek 3Di:
DDPVPDDDDDLVQADDDPQWGDHPVAIDHHPVLLVVLVVVLVVDDPVCNVVSVVVSVVVVCVRDDDDDDD

Secondary structure (DSSP, 8-state):
--GGG-----TTT-EEETTEEEETTEEEE-HHHHHHHHHHHHTS-TTTHHHHHHHHHHHHHHT-------